Protein AF-A0A3R9U5X8-F1 (afdb_monomer_lite)

Radius of gyration: 26.6 Å; chains: 1; bounding box: 73×39×73 Å

pLDDT: mean 78.07, std 20.09, range [32.56, 96.19]

Foldseek 3Di:
DDDDDDDDDDPPPDPPDPDDDDDDDDDDDPDDPVVVVVVLVVLVVLLVVLLVLLVVAACPDDPVSVVVSVVSCVVNLVSDDPVSNVVSVVSNVVSVVRNLDDDDDPQQVVLVVVLVVLCVVVVDDLVVSCVVPVVSLVSHDPSVNVCSVVVD

Sequence (152 aa):
MKKILMMSMCSALLLAGCNKTSQQDQTVSKEQKSTAQKATEQRDSSCLQIMVAMHTINQNSKIEDLNQINEKLKTCVPSLKNEEQLKLIEASTAMYQRFIKQDYTDKTARAFEAFGYAVLEQKQDLKKVMQSQKKLFAQLSPRDQYLLQHEG

Organism: Acinetobacter baumannii (NCBI:txid470)

Structure (mmCIF, N/CA/C/O backbone):
data_AF-A0A3R9U5X8-F1
#
_entry.id   AF-A0A3R9U5X8-F1
#
loop_
_atom_site.group_PDB
_atom_site.id
_atom_site.type_symbol
_atom_site.label_atom_id
_atom_site.label_alt_id
_atom_site.label_comp_id
_atom_site.label_asym_id
_atom_site.label_entity_id
_atom_site.label_seq_id
_atom_site.pdbx_PDB_ins_code
_atom_site.Cartn_x
_atom_site.Cartn_y
_atom_site.Cartn_z
_atom_site.occupancy
_atom_site.B_iso_or_equiv
_atom_site.auth_seq_id
_atom_site.auth_comp_id
_atom_site.auth_asym_id
_atom_site.auth_atom_id
_atom_site.pdbx_PDB_model_num
ATOM 1 N N . MET A 1 1 ? 37.350 2.673 54.267 1.00 37.28 1 MET A N 1
ATOM 2 C CA . MET A 1 1 ? 37.126 4.020 54.838 1.00 37.28 1 MET A CA 1
ATOM 3 C C . MET A 1 1 ? 36.294 4.835 53.856 1.00 37.28 1 MET A C 1
ATOM 5 O O . MET A 1 1 ? 36.653 4.843 52.693 1.00 37.28 1 MET A O 1
ATOM 9 N N . LYS A 1 2 ? 35.182 5.416 54.348 1.00 40.34 2 LYS A N 1
ATOM 10 C CA . LYS A 1 2 ? 34.438 6.632 53.922 1.00 40.34 2 LYS A CA 1
ATOM 11 C C . LYS A 1 2 ? 34.758 7.206 52.517 1.00 40.34 2 LYS A C 1
ATOM 13 O O . LYS A 1 2 ? 35.908 7.493 52.234 1.00 40.34 2 LYS A O 1
ATOM 18 N N . LYS A 1 3 ? 33.779 7.554 51.671 1.00 47.28 3 LYS A N 1
ATOM 19 C CA . LYS A 1 3 ? 32.621 8.418 51.981 1.00 47.28 3 LYS A CA 1
ATOM 20 C C . LYS A 1 3 ? 31.390 8.090 51.122 1.00 47.28 3 LYS A C 1
ATOM 22 O O . LYS A 1 3 ? 31.473 7.997 49.906 1.00 47.28 3 LYS A O 1
ATOM 27 N N . ILE A 1 4 ? 30.256 7.994 51.809 1.00 52.62 4 ILE A N 1
ATOM 28 C CA . ILE A 1 4 ? 28.897 8.148 51.290 1.00 52.62 4 ILE A CA 1
ATOM 29 C C . ILE A 1 4 ? 28.642 9.651 51.128 1.00 52.62 4 ILE A C 1
ATOM 31 O O . ILE A 1 4 ? 28.955 10.411 52.047 1.00 52.62 4 ILE A O 1
ATOM 35 N N . LEU A 1 5 ? 28.027 10.066 50.022 1.00 54.62 5 LEU A N 1
ATOM 36 C CA . LEU A 1 5 ? 27.189 11.263 50.012 1.00 54.62 5 LEU A CA 1
ATOM 37 C C . LEU A 1 5 ? 25.963 10.999 49.133 1.00 54.62 5 LEU A C 1
ATOM 39 O O . LEU A 1 5 ? 26.022 11.045 47.909 1.00 54.62 5 LEU A O 1
ATOM 43 N N . MET A 1 6 ? 24.862 10.672 49.806 1.00 51.28 6 MET A N 1
ATOM 44 C CA . MET A 1 6 ? 23.515 10.801 49.273 1.00 51.28 6 MET A CA 1
ATOM 45 C C . MET A 1 6 ? 23.212 12.279 49.043 1.00 51.28 6 MET A C 1
ATOM 47 O O . MET A 1 6 ? 23.448 13.091 49.937 1.00 51.28 6 MET A O 1
ATOM 51 N N . MET A 1 7 ? 22.607 12.612 47.906 1.00 49.72 7 MET A N 1
ATOM 52 C CA . MET A 1 7 ? 21.855 13.854 47.786 1.00 49.72 7 MET A CA 1
ATOM 53 C C . MET A 1 7 ? 20.549 13.585 47.043 1.00 49.72 7 MET A C 1
ATOM 55 O O . MET A 1 7 ? 20.501 13.331 45.844 1.00 49.72 7 MET A O 1
ATOM 59 N N . SER A 1 8 ? 19.507 13.560 47.865 1.00 52.91 8 SER A N 1
ATOM 60 C CA . SER A 1 8 ? 18.090 13.571 47.544 1.00 52.91 8 SER A CA 1
ATOM 61 C C . SER A 1 8 ? 17.710 14.882 46.856 1.00 52.91 8 SER A C 1
ATOM 63 O O . SER A 1 8 ? 18.088 15.949 47.335 1.00 52.91 8 SER A O 1
ATOM 65 N N . MET A 1 9 ? 16.904 14.806 45.798 1.00 55.22 9 MET A N 1
ATOM 66 C CA . MET A 1 9 ? 15.840 15.782 45.565 1.00 55.22 9 MET A CA 1
ATOM 67 C C . MET A 1 9 ? 14.747 15.167 44.686 1.00 55.22 9 MET A C 1
ATOM 69 O O . MET A 1 9 ? 14.878 15.046 43.469 1.00 55.22 9 MET A O 1
ATOM 73 N N . CYS A 1 10 ? 13.647 14.792 45.339 1.00 52.56 10 CYS A N 1
ATOM 74 C CA . CYS A 1 10 ? 12.345 14.572 44.726 1.00 52.56 10 CYS A CA 1
ATOM 75 C C . CYS A 1 10 ? 11.914 15.817 43.940 1.00 52.56 10 CYS A C 1
ATOM 77 O O . CYS A 1 10 ? 11.536 16.820 44.539 1.00 52.56 10 CYS A O 1
ATOM 79 N N . SER A 1 11 ? 11.888 15.733 42.612 1.00 50.78 11 SER A N 1
ATOM 80 C CA . SER A 1 11 ? 11.048 16.610 41.794 1.00 50.78 11 SER A CA 1
ATOM 81 C C . SER A 1 11 ? 9.761 15.861 41.475 1.00 50.78 11 SER A C 1
ATOM 83 O O . SER A 1 11 ? 9.645 15.185 40.457 1.00 50.78 11 SER A O 1
ATOM 85 N N . ALA A 1 12 ? 8.804 15.939 42.402 1.00 55.03 12 ALA A N 1
ATOM 86 C CA . ALA A 1 12 ? 7.422 15.590 42.120 1.00 55.03 12 ALA A CA 1
ATOM 87 C C . ALA A 1 12 ? 6.885 16.624 41.122 1.00 55.03 12 ALA A C 1
ATOM 89 O O . ALA A 1 12 ? 6.569 17.755 41.489 1.00 55.03 12 ALA A O 1
ATOM 90 N N . LEU A 1 13 ? 6.837 16.249 39.844 1.00 58.94 13 LEU A N 1
ATOM 91 C CA . LEU A 1 13 ? 6.100 16.990 38.831 1.00 58.94 13 LEU A CA 1
ATOM 92 C C . LEU A 1 13 ? 4.622 16.959 39.227 1.00 58.94 13 LEU A C 1
ATOM 94 O O . LEU A 1 13 ? 3.964 15.921 39.188 1.00 58.94 13 LEU A O 1
ATOM 98 N N . LEU A 1 14 ? 4.140 18.114 39.677 1.00 55.94 14 LEU A N 1
ATOM 99 C CA . LEU A 1 14 ? 2.749 18.372 40.002 1.00 55.94 14 LEU A CA 1
ATOM 100 C C . LEU A 1 14 ? 1.889 18.080 38.767 1.00 55.94 14 LEU A C 1
ATOM 102 O O . LEU A 1 14 ? 2.010 18.738 37.734 1.00 55.94 14 LEU A O 1
ATOM 106 N N . LEU A 1 15 ? 1.006 17.091 38.893 1.00 50.25 15 LEU A N 1
ATOM 107 C CA . LEU A 1 15 ? -0.102 16.867 37.975 1.00 50.25 15 LEU A CA 1
ATOM 108 C C . LEU A 1 15 ? -1.039 18.079 38.054 1.00 50.25 15 LEU A C 1
ATOM 110 O O . LEU A 1 15 ? -1.885 18.168 38.942 1.00 50.25 15 LEU A O 1
ATOM 114 N N . ALA A 1 16 ? -0.893 19.020 37.124 1.00 50.97 16 ALA A N 1
ATOM 115 C CA . ALA A 1 16 ? -1.904 20.037 36.876 1.00 50.97 16 ALA A CA 1
ATOM 116 C C . ALA A 1 16 ? -3.100 19.374 36.170 1.00 50.97 16 ALA A C 1
ATOM 118 O O . ALA A 1 16 ? -3.189 19.339 34.944 1.00 50.97 16 ALA A O 1
ATOM 119 N N . GLY A 1 17 ? -4.016 18.802 36.952 1.00 46.25 17 GLY A N 1
ATOM 120 C CA . GLY A 1 17 ? -5.339 18.440 36.461 1.00 46.25 17 GLY A CA 1
ATOM 121 C C . GLY A 1 17 ? -6.123 19.710 36.132 1.00 46.25 17 GLY A C 1
ATOM 122 O O . GLY A 1 17 ? -6.369 20.535 37.009 1.00 46.25 17 GLY A O 1
ATOM 123 N N . CYS A 1 18 ? -6.527 19.882 34.873 1.00 48.16 18 CYS A N 1
ATOM 124 C CA . CYS A 1 18 ? -7.515 20.891 34.500 1.00 48.16 18 CYS A CA 1
ATOM 125 C C . CYS A 1 18 ? -8.883 20.497 35.079 1.00 48.16 18 CYS A C 1
ATOM 127 O O . CYS A 1 18 ? -9.640 19.773 34.437 1.00 48.16 18 CYS A O 1
ATOM 129 N N . ASN A 1 19 ? -9.227 20.991 36.270 1.00 47.41 19 ASN A N 1
ATOM 130 C CA . ASN A 1 19 ? -10.621 21.027 36.701 1.00 47.41 19 ASN A CA 1
ATOM 131 C C . ASN A 1 19 ? -11.304 22.196 35.986 1.00 47.41 19 ASN A C 1
ATOM 133 O O . ASN A 1 19 ? -11.089 23.359 36.323 1.00 47.41 19 ASN A O 1
ATOM 137 N N . LYS A 1 20 ? -12.129 21.889 34.978 1.00 45.00 20 LYS A N 1
ATOM 138 C CA . LYS A 1 20 ? -13.111 22.853 34.475 1.00 45.00 20 LYS A CA 1
ATOM 139 C C . LYS A 1 20 ? -14.131 23.094 35.582 1.00 45.00 20 LYS A C 1
ATOM 141 O O . LYS A 1 20 ? -14.890 22.197 35.940 1.00 45.00 20 LYS A O 1
ATOM 146 N N . THR A 1 21 ? -14.113 24.309 36.115 1.00 38.91 21 THR A N 1
ATOM 147 C CA . THR A 1 21 ? -15.122 24.862 37.014 1.00 38.91 21 THR A CA 1
ATOM 148 C C . THR A 1 21 ? -16.515 24.608 36.452 1.00 38.91 21 THR A C 1
ATOM 150 O O . THR A 1 21 ? -16.862 25.094 35.378 1.00 38.91 21 THR A O 1
ATOM 153 N N . SER A 1 22 ? -17.305 23.839 37.197 1.00 44.62 22 SER A N 1
ATOM 154 C CA . SER A 1 22 ? -18.750 23.789 37.038 1.00 44.62 22 SER A CA 1
ATOM 155 C C . SER A 1 22 ? -19.326 25.036 37.705 1.00 44.62 22 SER A C 1
ATOM 157 O O . SER A 1 22 ? -19.193 25.201 38.918 1.00 44.62 22 SER A O 1
ATOM 159 N N . GLN A 1 23 ? -19.943 25.915 36.920 1.00 36.19 23 GLN A N 1
ATOM 160 C CA . GLN A 1 23 ? -21.076 26.686 37.406 1.00 36.19 23 GLN A CA 1
ATOM 161 C C . GLN A 1 23 ? -22.302 26.302 36.590 1.00 36.19 23 GLN A C 1
ATOM 163 O O . GLN A 1 23 ? -22.299 26.228 35.364 1.00 36.19 23 GLN A O 1
ATOM 168 N N . GLN A 1 24 ? -23.296 25.949 37.378 1.00 41.66 24 GLN A N 1
ATOM 169 C CA . GLN A 1 24 ? -24.609 25.446 37.077 1.00 41.66 24 GLN A CA 1
ATOM 170 C C . GLN A 1 24 ? -25.477 26.591 36.561 1.00 41.66 24 GLN A C 1
ATOM 172 O O . GLN A 1 24 ? -25.583 27.604 37.235 1.00 41.66 24 GLN A O 1
ATOM 177 N N . ASP A 1 25 ? -26.155 26.378 35.437 1.00 32.56 25 ASP A N 1
ATOM 178 C CA . ASP A 1 25 ? -27.505 26.902 35.263 1.00 32.56 25 ASP A CA 1
ATOM 179 C C . ASP A 1 25 ? -28.356 25.844 34.562 1.00 32.56 25 ASP A C 1
ATOM 181 O O . ASP A 1 25 ? -28.123 25.433 33.424 1.00 32.56 25 ASP A O 1
ATOM 185 N N . GLN A 1 26 ? -29.320 25.328 35.321 1.00 44.97 26 GLN A N 1
ATOM 186 C CA . GLN A 1 26 ? -30.411 24.516 34.813 1.00 44.97 26 GLN A CA 1
ATOM 187 C C . GLN A 1 26 ? -31.379 25.439 34.080 1.00 44.97 26 GLN A C 1
ATOM 189 O O . GLN A 1 26 ? -31.867 26.388 34.676 1.00 44.97 26 GLN A O 1
ATOM 194 N N . THR A 1 27 ? -31.766 25.096 32.854 1.00 32.78 27 THR A N 1
ATOM 195 C CA . THR A 1 27 ? -33.178 25.136 32.444 1.00 32.78 27 THR A CA 1
ATOM 196 C C . THR A 1 27 ? -33.391 24.376 31.128 1.00 32.78 27 THR A C 1
ATOM 198 O O . THR A 1 27 ? -32.802 24.682 30.103 1.00 32.78 27 THR A O 1
ATOM 201 N N . VAL A 1 28 ? -34.275 23.374 31.204 1.00 36.06 28 VAL A N 1
ATOM 202 C CA . VAL A 1 28 ? -35.195 22.899 30.151 1.00 36.06 28 VAL A CA 1
ATOM 203 C C . VAL A 1 28 ? -34.592 22.440 28.808 1.00 36.06 28 VAL A C 1
ATOM 205 O O . VAL A 1 28 ? -34.390 23.221 27.893 1.00 36.06 28 VAL A O 1
ATOM 208 N N . SER A 1 29 ? -34.474 21.124 28.609 1.00 37.91 29 SER A N 1
ATOM 209 C CA . SER A 1 29 ? -35.427 20.380 27.763 1.00 37.91 29 SER A CA 1
ATOM 210 C C . SER A 1 29 ? -35.021 18.908 27.666 1.00 37.91 29 SER A C 1
ATOM 212 O O . SER A 1 29 ? -33.926 18.537 27.242 1.00 37.91 29 SER A O 1
ATOM 214 N N . LYS A 1 30 ? -35.927 18.040 28.104 1.00 45.50 30 LYS A N 1
ATOM 215 C CA . LYS A 1 30 ? -35.766 16.591 28.160 1.00 45.50 30 LYS A CA 1
ATOM 216 C C . LYS A 1 30 ? -36.097 16.005 26.784 1.00 45.50 30 LYS A C 1
ATOM 218 O O . LYS A 1 30 ? -37.078 15.293 26.660 1.00 45.50 30 LYS A O 1
ATOM 223 N N . GLU A 1 31 ? -35.307 16.314 25.754 1.00 42.59 31 GLU A N 1
ATOM 224 C CA . GLU A 1 31 ? -35.582 15.800 24.398 1.00 42.59 31 GLU A CA 1
ATOM 225 C C . GLU A 1 31 ? -34.347 15.616 23.498 1.00 42.59 31 GLU A C 1
ATOM 227 O O . GLU A 1 31 ? -34.455 15.555 22.281 1.00 42.59 31 GLU A O 1
ATOM 232 N N . GLN A 1 32 ? -33.149 15.465 24.076 1.00 42.69 32 GLN A N 1
ATOM 233 C CA . GLN A 1 32 ? -31.910 15.316 23.287 1.00 42.69 32 GLN A CA 1
ATOM 234 C C . GLN A 1 32 ? -31.273 13.915 23.346 1.00 42.69 32 GLN A C 1
ATOM 236 O O . GLN A 1 32 ? -30.269 13.651 22.685 1.00 42.69 32 GLN A O 1
ATOM 241 N N . LYS A 1 33 ? -31.863 12.976 24.100 1.00 44.97 33 LYS A N 1
ATOM 242 C CA . LYS A 1 33 ? -31.301 11.623 24.270 1.00 44.97 33 LYS A CA 1
ATOM 243 C C . LYS A 1 33 ? -31.511 10.724 23.039 1.00 44.97 33 LYS A C 1
ATOM 245 O O . LYS A 1 33 ? -30.649 9.910 22.727 1.00 44.97 33 LYS A O 1
ATOM 250 N N . SER A 1 34 ? -32.608 10.924 22.305 1.00 48.12 34 SER A N 1
ATOM 251 C CA . SER A 1 34 ? -32.967 10.131 21.116 1.00 48.12 34 SER A CA 1
ATOM 252 C C . SER A 1 34 ? -32.017 10.382 19.936 1.00 48.12 34 SER A C 1
ATOM 254 O O . SER A 1 34 ? -31.529 9.434 19.325 1.00 48.12 34 SER A O 1
ATOM 256 N N . THR A 1 35 ? -31.658 11.638 19.659 1.00 51.62 35 THR A N 1
ATOM 257 C CA . THR A 1 35 ? -30.811 11.993 18.508 1.00 51.62 35 THR A CA 1
ATOM 258 C C . THR A 1 35 ? -29.355 11.567 18.697 1.00 51.62 35 THR A C 1
ATOM 260 O O . THR A 1 35 ? -28.721 11.124 17.743 1.00 51.62 35 THR A O 1
ATOM 263 N N . ALA A 1 36 ? -28.833 11.650 19.926 1.00 53.31 36 ALA A N 1
ATOM 264 C CA . ALA A 1 36 ? -27.479 11.206 20.251 1.00 53.31 36 ALA A CA 1
ATOM 265 C C . ALA A 1 36 ? -27.350 9.673 20.209 1.00 53.31 36 ALA A C 1
ATOM 267 O O . ALA A 1 36 ? -26.423 9.171 19.586 1.00 53.31 36 ALA A O 1
ATOM 268 N N . GLN A 1 37 ? -28.303 8.923 20.784 1.00 51.97 37 GLN A N 1
ATOM 269 C CA . GLN A 1 37 ? -28.301 7.454 20.693 1.00 51.97 37 GLN A CA 1
ATOM 270 C C . GLN A 1 37 ? -28.455 6.966 19.252 1.00 51.97 37 GLN A C 1
ATOM 272 O O . GLN A 1 37 ? -27.696 6.102 18.828 1.00 51.97 37 GLN A O 1
ATOM 277 N N . LYS A 1 38 ? -29.357 7.569 18.470 1.00 53.62 38 LYS A N 1
ATOM 278 C CA . LYS A 1 38 ? -29.567 7.198 17.065 1.00 53.62 38 LYS A CA 1
ATOM 279 C C . LYS A 1 38 ? -28.343 7.505 16.195 1.00 53.62 38 LYS A C 1
ATOM 281 O O . LYS A 1 38 ? -28.019 6.736 15.297 1.00 53.62 38 LYS A O 1
ATOM 286 N N . ALA A 1 39 ? -27.626 8.596 16.478 1.00 59.16 39 ALA A N 1
ATOM 287 C CA . ALA A 1 39 ? -26.382 8.945 15.791 1.00 59.16 39 ALA A CA 1
ATOM 288 C C . ALA A 1 39 ? -25.196 8.038 16.168 1.00 59.16 39 ALA A C 1
ATOM 290 O O . ALA A 1 39 ? -24.309 7.846 15.333 1.00 59.16 39 ALA A O 1
ATOM 291 N N . THR A 1 40 ? -25.171 7.500 17.391 1.00 58.50 40 THR A N 1
ATOM 292 C CA . THR A 1 40 ? -24.183 6.503 17.833 1.00 58.50 40 THR A CA 1
ATOM 293 C C . THR A 1 40 ? -24.496 5.129 17.240 1.00 58.50 40 THR A C 1
ATOM 295 O O . THR A 1 40 ? -23.641 4.561 16.578 1.00 58.50 40 THR A O 1
ATOM 298 N N . GLU A 1 41 ? -25.742 4.652 17.329 1.00 57.81 41 GLU A N 1
ATOM 299 C CA . GLU A 1 41 ? -26.168 3.369 16.740 1.00 57.81 41 GLU A CA 1
ATOM 300 C C . GLU A 1 41 ? -25.982 3.337 15.215 1.00 57.81 41 GLU A C 1
ATOM 302 O O . GLU A 1 41 ? -25.492 2.356 14.652 1.00 57.81 41 GLU A O 1
ATOM 307 N N . GLN A 1 42 ? -26.316 4.431 14.522 1.00 58.53 42 GLN A N 1
ATOM 308 C CA . GLN A 1 42 ? -26.113 4.533 13.079 1.00 58.53 42 GLN A CA 1
ATOM 309 C C . GLN A 1 42 ? -24.618 4.585 12.713 1.00 58.53 42 GLN A C 1
ATOM 311 O O . GLN A 1 42 ? -24.231 4.011 11.692 1.00 58.53 42 GLN A O 1
ATOM 316 N N . ARG A 1 43 ? -23.759 5.195 13.546 1.00 57.88 43 ARG A N 1
ATOM 317 C CA . ARG A 1 43 ? -22.294 5.177 13.358 1.00 57.88 43 ARG A CA 1
ATOM 318 C C . ARG A 1 43 ? -21.693 3.800 13.601 1.00 57.88 43 ARG A C 1
ATOM 320 O O . ARG A 1 43 ? -20.957 3.329 12.735 1.00 57.88 43 ARG A O 1
ATOM 327 N N . ASP A 1 44 ? -22.060 3.139 14.693 1.00 59.38 44 ASP A N 1
ATOM 328 C CA . ASP A 1 44 ? -21.603 1.786 15.020 1.00 59.38 44 ASP A CA 1
ATOM 329 C C . ASP A 1 44 ? -21.989 0.815 13.894 1.00 59.38 44 ASP A C 1
ATOM 331 O O . ASP A 1 44 ? -21.159 0.033 13.426 1.00 59.38 44 ASP A O 1
ATOM 335 N N . SER A 1 45 ? -23.201 0.961 13.337 1.00 64.38 45 SER A N 1
ATOM 336 C CA . SER A 1 45 ? -23.639 0.183 12.170 1.00 64.38 45 SER A CA 1
ATOM 337 C C . SER A 1 45 ? -22.798 0.446 10.912 1.00 64.38 45 SER A C 1
ATOM 339 O O . SER A 1 45 ? -22.533 -0.479 10.143 1.00 64.38 45 SER A O 1
ATOM 341 N N . SER A 1 46 ? -22.342 1.688 10.706 1.00 70.25 46 SER A N 1
ATOM 342 C CA . SER A 1 46 ? -21.542 2.070 9.537 1.00 70.25 46 SER A CA 1
ATOM 343 C C . SER A 1 46 ? -20.120 1.515 9.612 1.00 70.25 46 SER A C 1
ATOM 345 O O . SER A 1 46 ? -19.591 1.054 8.602 1.00 70.25 46 SER A O 1
ATOM 347 N N . CYS A 1 47 ? -19.532 1.469 10.809 1.00 77.94 47 CYS A N 1
ATOM 348 C CA . CYS A 1 47 ? -18.195 0.923 11.009 1.00 77.94 47 CYS A CA 1
ATOM 349 C C . CYS A 1 47 ? -18.196 -0.608 10.969 1.00 77.94 47 CYS A C 1
ATOM 351 O O . CYS A 1 47 ? -17.279 -1.209 10.408 1.00 77.94 47 CYS A O 1
ATOM 353 N N . LEU A 1 48 ? -19.268 -1.249 11.446 1.00 72.88 48 LEU A N 1
ATOM 354 C CA . LEU A 1 48 ? -19.442 -2.694 11.299 1.00 72.88 48 LEU A CA 1
ATOM 355 C C . LEU A 1 48 ? -19.551 -3.115 9.823 1.00 72.88 48 LEU A C 1
ATOM 357 O O . LEU A 1 48 ? -18.982 -4.127 9.415 1.00 72.88 48 LEU A O 1
ATOM 361 N N . GLN A 1 49 ? -20.231 -2.313 8.997 1.00 82.00 49 GLN A N 1
ATOM 362 C CA . GLN A 1 49 ? -20.331 -2.552 7.552 1.00 82.00 49 GLN A CA 1
ATOM 363 C C . GLN A 1 49 ? -18.978 -2.437 6.834 1.00 82.00 49 GLN A C 1
ATOM 365 O O . GLN A 1 49 ? -18.761 -3.124 5.834 1.00 82.00 49 GLN A O 1
ATOM 370 N N . ILE A 1 50 ? -18.040 -1.627 7.344 1.00 87.88 50 ILE A N 1
ATOM 371 C CA . ILE A 1 50 ? -16.678 -1.558 6.792 1.00 87.88 50 ILE A CA 1
ATOM 372 C C . ILE A 1 50 ? -15.969 -2.901 6.946 1.00 87.88 50 ILE A C 1
ATOM 374 O O . ILE A 1 50 ? -15.331 -3.344 5.995 1.00 87.88 50 ILE A O 1
ATOM 378 N N . MET A 1 51 ? -16.118 -3.582 8.088 1.00 85.81 51 MET A N 1
ATOM 379 C CA . MET A 1 51 ? -15.508 -4.904 8.281 1.00 85.81 51 MET A CA 1
ATOM 380 C C . MET A 1 51 ? -15.995 -5.907 7.230 1.00 85.81 51 MET A C 1
ATOM 382 O O . MET A 1 51 ? -15.197 -6.656 6.673 1.00 85.81 51 MET A O 1
ATOM 386 N N . VAL A 1 52 ? -17.285 -5.879 6.882 1.00 86.94 52 VAL A N 1
ATOM 387 C CA . VAL A 1 52 ? -17.828 -6.720 5.803 1.00 86.94 52 VAL A CA 1
ATOM 388 C C . VAL A 1 52 ? -17.176 -6.373 4.462 1.00 86.94 52 VAL A C 1
ATOM 390 O O . VAL A 1 52 ? -16.722 -7.268 3.752 1.00 86.94 52 VAL A O 1
ATOM 393 N N . ALA A 1 53 ? -17.065 -5.084 4.131 1.00 90.81 53 ALA A N 1
ATOM 394 C CA . ALA A 1 53 ? -16.424 -4.643 2.893 1.00 90.81 53 ALA A CA 1
ATOM 395 C C . ALA A 1 53 ? -14.944 -5.068 2.819 1.00 90.81 53 ALA A C 1
ATOM 397 O O . ALA A 1 53 ? -14.493 -5.538 1.774 1.00 90.81 53 ALA A O 1
ATOM 398 N N . MET A 1 54 ? -14.205 -5.004 3.930 1.00 94.38 54 MET A N 1
ATOM 399 C CA . MET A 1 54 ? -12.811 -5.458 4.008 1.00 94.38 54 MET A CA 1
ATOM 400 C C . MET A 1 54 ? -12.637 -6.924 3.609 1.00 94.38 54 MET A C 1
ATOM 402 O O . MET A 1 54 ? -11.642 -7.274 2.971 1.00 94.38 54 MET A O 1
ATOM 406 N N . HIS A 1 55 ? -13.593 -7.794 3.946 1.00 93.56 55 HIS A N 1
ATOM 407 C CA . HIS A 1 55 ? -13.540 -9.208 3.565 1.00 93.56 55 HIS A CA 1
ATOM 408 C C . HIS A 1 55 ? -13.644 -9.434 2.053 1.00 93.56 55 HIS A C 1
ATOM 410 O O . HIS A 1 55 ? -13.169 -10.456 1.564 1.00 93.56 55 HIS A O 1
ATOM 416 N N . THR A 1 56 ? -14.207 -8.479 1.312 1.00 94.25 56 THR A N 1
ATOM 417 C CA . THR A 1 56 ? -14.366 -8.584 -0.146 1.00 94.25 56 THR A CA 1
ATOM 418 C C . THR A 1 56 ? -13.124 -8.148 -0.923 1.00 94.25 56 THR A C 1
ATOM 420 O O . THR A 1 56 ? -12.923 -8.602 -2.049 1.00 94.25 56 THR A O 1
ATOM 423 N N . ILE A 1 57 ? -12.259 -7.326 -0.318 1.00 95.44 57 ILE A N 1
ATOM 424 C CA . ILE A 1 57 ? -11.031 -6.859 -0.963 1.00 95.44 57 ILE A CA 1
ATOM 425 C C . ILE A 1 57 ? -10.011 -7.991 -1.077 1.00 95.44 57 ILE A C 1
ATOM 427 O O . ILE A 1 57 ? -9.699 -8.690 -0.103 1.00 95.44 57 ILE A O 1
ATOM 431 N N . ASN A 1 58 ? -9.470 -8.139 -2.283 1.00 94.06 58 ASN A N 1
ATOM 432 C CA . ASN A 1 58 ? -8.463 -9.129 -2.635 1.00 94.06 58 ASN A CA 1
ATOM 433 C C . ASN A 1 58 ? -7.585 -8.650 -3.811 1.00 94.06 58 ASN A C 1
ATOM 435 O O . ASN A 1 58 ? -7.631 -7.481 -4.199 1.00 94.06 58 ASN A O 1
ATOM 439 N N . GLN A 1 59 ? -6.774 -9.546 -4.373 1.00 91.31 59 GLN A N 1
ATOM 440 C CA . GLN A 1 59 ? -5.840 -9.250 -5.463 1.00 91.31 59 GLN A CA 1
ATOM 441 C C . GLN A 1 59 ? -6.503 -8.781 -6.769 1.00 91.31 59 GLN A C 1
ATOM 443 O O . GLN A 1 59 ? -5.853 -8.147 -7.599 1.00 91.31 59 GLN A O 1
ATOM 448 N N . ASN A 1 60 ? -7.795 -9.058 -6.951 1.00 91.50 60 ASN A N 1
ATOM 449 C CA . ASN A 1 60 ? -8.571 -8.640 -8.120 1.00 91.50 60 ASN A CA 1
ATOM 450 C C . ASN A 1 60 ? -9.305 -7.309 -7.893 1.00 91.50 60 ASN A C 1
ATOM 452 O O . ASN A 1 60 ? -9.894 -6.765 -8.827 1.00 91.50 60 ASN A O 1
ATOM 456 N N . SER A 1 61 ? -9.301 -6.786 -6.664 1.00 94.00 61 SER A N 1
ATOM 457 C CA . SER A 1 61 ? -9.914 -5.499 -6.335 1.00 94.00 61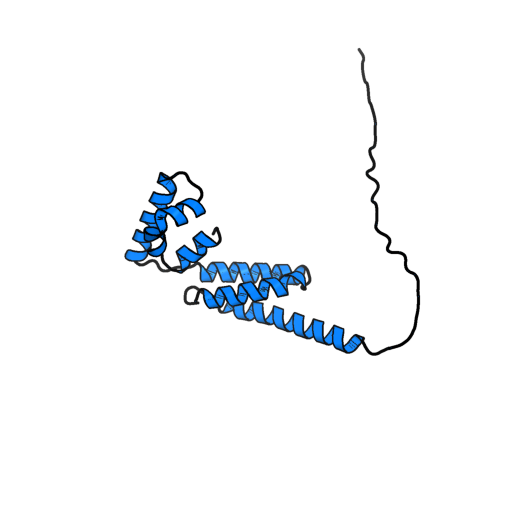 SER A CA 1
ATOM 458 C C . SER A 1 61 ? -9.088 -4.337 -6.873 1.00 94.00 61 SER A C 1
ATOM 460 O O . SER A 1 61 ? -7.854 -4.410 -6.945 1.00 94.00 61 SER A O 1
ATOM 462 N N . LYS A 1 62 ? -9.774 -3.242 -7.207 1.00 93.88 62 LYS A N 1
ATOM 463 C CA . LYS A 1 62 ? -9.133 -2.017 -7.684 1.00 93.88 62 LYS A CA 1
ATOM 464 C C . LYS A 1 62 ? -8.538 -1.228 -6.518 1.00 93.88 62 LYS A C 1
ATOM 466 O O . LYS A 1 62 ? -8.956 -1.374 -5.370 1.00 93.88 62 LYS A O 1
ATOM 471 N N . ILE A 1 63 ? -7.579 -0.354 -6.819 1.00 93.75 63 ILE A N 1
ATOM 472 C CA . ILE A 1 63 ? -6.996 0.564 -5.827 1.00 93.75 63 ILE A CA 1
ATOM 473 C C . ILE A 1 63 ? -8.073 1.514 -5.283 1.00 93.75 63 ILE A C 1
ATOM 475 O O . ILE A 1 63 ? -8.077 1.836 -4.099 1.00 93.75 63 ILE A O 1
ATOM 479 N N . GLU A 1 64 ? -9.036 1.912 -6.115 1.00 94.75 64 GLU A N 1
ATOM 480 C CA . GLU A 1 64 ? -10.151 2.768 -5.710 1.00 94.75 64 GLU A CA 1
ATOM 481 C C . GLU A 1 64 ? -11.032 2.113 -4.637 1.00 94.75 64 GLU A C 1
ATOM 483 O O . GLU A 1 64 ? -11.458 2.801 -3.709 1.00 94.75 64 GLU A O 1
ATOM 488 N N . ASP A 1 65 ? -11.262 0.798 -4.717 1.00 94.31 65 ASP A N 1
ATOM 489 C CA . ASP A 1 65 ? -12.056 0.058 -3.726 1.00 94.31 65 ASP A CA 1
ATOM 490 C C . ASP A 1 65 ? -11.357 0.068 -2.355 1.00 94.31 65 ASP A C 1
ATOM 492 O O . ASP A 1 65 ? -11.983 0.317 -1.320 1.00 94.31 65 ASP A O 1
ATOM 496 N N . LEU A 1 66 ? -10.033 -0.132 -2.354 1.00 94.00 66 LEU A N 1
ATOM 497 C CA . LEU A 1 66 ? -9.201 -0.021 -1.156 1.00 94.00 66 LEU A CA 1
ATOM 498 C C . LEU A 1 66 ? -9.237 1.404 -0.580 1.00 94.00 66 LEU A C 1
ATOM 500 O O . LEU A 1 66 ? -9.442 1.579 0.622 1.00 94.00 66 LEU A O 1
ATOM 504 N N . ASN A 1 67 ? -9.091 2.425 -1.427 1.00 93.31 67 ASN A N 1
ATOM 505 C CA . ASN A 1 67 ? -9.111 3.825 -1.001 1.00 93.31 67 ASN A CA 1
ATOM 506 C C . ASN A 1 67 ? -10.449 4.215 -0.363 1.00 93.31 67 ASN A C 1
ATOM 508 O O . ASN A 1 67 ? -10.465 4.898 0.658 1.00 93.31 67 ASN A O 1
ATOM 512 N N . GLN A 1 68 ? -11.573 3.740 -0.904 1.00 93.12 68 GLN A N 1
ATOM 513 C CA . GLN A 1 68 ? -12.887 3.981 -0.302 1.00 93.12 68 GLN A CA 1
ATOM 514 C C . GLN A 1 68 ? -12.991 3.409 1.115 1.00 93.12 68 GLN A C 1
ATOM 516 O O . GLN A 1 68 ? -13.567 4.049 1.996 1.00 93.12 68 GLN A O 1
ATOM 521 N N . ILE A 1 69 ? -12.433 2.220 1.355 1.00 93.75 69 ILE A N 1
ATOM 522 C CA . ILE A 1 69 ? -12.386 1.636 2.700 1.00 93.75 69 ILE A CA 1
ATOM 523 C C . ILE A 1 69 ? -11.462 2.452 3.606 1.00 93.75 69 ILE A C 1
ATOM 525 O O . ILE A 1 69 ? -11.860 2.786 4.721 1.00 93.75 69 ILE A O 1
ATOM 529 N N . ASN A 1 70 ? -10.279 2.835 3.124 1.00 92.31 70 ASN A N 1
ATOM 530 C CA . ASN A 1 70 ? -9.320 3.638 3.884 1.00 92.31 70 ASN A CA 1
ATOM 531 C C . ASN A 1 70 ? -9.893 4.988 4.326 1.00 92.31 70 ASN A C 1
ATOM 533 O O . ASN A 1 70 ? -9.705 5.383 5.476 1.00 92.31 70 ASN A O 1
ATOM 537 N N . GLU A 1 71 ? -10.637 5.683 3.464 1.00 91.62 71 GLU A N 1
ATOM 538 C CA . GLU A 1 71 ? -11.286 6.940 3.851 1.00 91.62 71 GLU A CA 1
ATOM 539 C C . GLU A 1 71 ? -12.351 6.726 4.928 1.00 91.62 71 GLU A C 1
ATOM 541 O O . GLU A 1 71 ? -12.405 7.466 5.913 1.00 91.62 71 GLU A O 1
ATOM 546 N N . LYS A 1 72 ? -13.162 5.671 4.803 1.00 90.50 72 LYS A N 1
ATOM 547 C CA . LYS A 1 72 ? -14.157 5.342 5.829 1.00 90.50 72 LYS A CA 1
ATOM 548 C C . LYS A 1 72 ? -13.493 4.987 7.161 1.00 90.50 72 LYS A C 1
ATOM 550 O O . LYS A 1 72 ? -13.952 5.443 8.210 1.00 90.50 72 LYS A O 1
ATOM 555 N N . LEU A 1 73 ? -12.380 4.252 7.135 1.00 89.88 73 LEU A N 1
ATOM 556 C CA . LEU A 1 73 ? -11.613 3.894 8.330 1.00 89.88 73 LEU A CA 1
ATOM 557 C C . LEU A 1 73 ? -11.151 5.107 9.134 1.00 89.88 73 LEU A C 1
ATOM 559 O O . LEU A 1 73 ? -11.292 5.092 10.356 1.00 89.88 73 LEU A O 1
ATOM 563 N N . LYS A 1 74 ? -10.683 6.175 8.475 1.00 89.94 74 LYS A N 1
ATOM 564 C CA . LYS A 1 74 ? -10.264 7.414 9.158 1.00 89.94 74 LYS A CA 1
ATOM 565 C C . LYS A 1 74 ? -11.372 8.009 10.024 1.00 89.94 74 LYS A C 1
ATOM 567 O O . LYS A 1 74 ? -11.095 8.575 11.076 1.00 89.94 74 LYS A O 1
ATOM 572 N N . THR A 1 75 ? -12.623 7.876 9.585 1.00 86.75 75 THR A N 1
ATOM 573 C CA . THR A 1 75 ? -13.787 8.381 10.327 1.00 86.75 75 THR A CA 1
ATOM 574 C C . THR A 1 75 ? -14.285 7.409 11.392 1.00 86.75 75 THR A C 1
ATOM 576 O O . THR A 1 75 ? -14.804 7.847 12.414 1.00 86.75 75 THR A O 1
ATOM 579 N N . CYS A 1 76 ? -14.109 6.107 11.165 1.00 84.75 76 CYS A N 1
ATOM 580 C CA . CYS A 1 76 ? -14.681 5.058 11.998 1.00 84.75 76 CYS A CA 1
ATOM 581 C C . CYS A 1 76 ? -13.804 4.654 13.179 1.00 84.75 76 CYS A C 1
ATOM 583 O O . CYS A 1 76 ? -14.310 4.504 14.286 1.00 84.75 76 CYS A O 1
ATOM 585 N N . VAL A 1 77 ? -12.497 4.487 12.966 1.00 87.31 77 VAL A N 1
ATOM 586 C CA . VAL A 1 77 ? -11.580 4.002 14.011 1.00 87.31 77 VAL A CA 1
ATOM 587 C C . VAL A 1 77 ? -11.650 4.864 15.282 1.00 87.31 77 VAL A C 1
ATOM 589 O O . VAL A 1 77 ? -11.806 4.285 16.356 1.00 87.31 77 VAL A O 1
ATOM 592 N N . PRO A 1 78 ? -11.625 6.215 15.215 1.00 88.31 78 PRO A N 1
ATOM 593 C CA . PRO A 1 78 ? -11.592 7.042 16.423 1.00 88.31 78 PRO A CA 1
ATOM 594 C C . PRO A 1 78 ? -12.859 6.974 17.285 1.00 88.31 78 PRO A C 1
ATOM 596 O O . PRO A 1 78 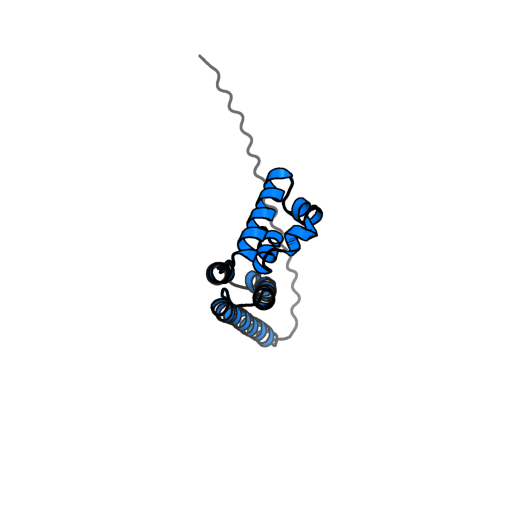? -12.812 7.366 18.448 1.00 88.31 78 PRO A O 1
ATOM 599 N N . SER A 1 79 ? -13.993 6.530 16.730 1.00 83.81 79 SER A N 1
ATOM 600 C CA . SER A 1 79 ? -15.267 6.458 17.458 1.00 83.81 79 SER A CA 1
ATOM 601 C C . SER A 1 79 ? -15.540 5.107 18.120 1.00 83.81 79 SER A C 1
ATOM 603 O O . SER A 1 79 ? -16.476 5.011 18.908 1.00 83.81 79 SER A O 1
ATOM 605 N N . LEU A 1 80 ? -14.755 4.074 17.806 1.00 86.06 80 LEU A N 1
ATOM 606 C CA . LEU A 1 80 ? -14.944 2.715 18.320 1.00 86.06 80 LEU A CA 1
ATOM 607 C C . LEU A 1 80 ? -14.302 2.517 19.697 1.00 86.06 80 LEU A C 1
ATOM 609 O O . LEU A 1 80 ? -13.329 3.194 20.039 1.00 86.06 80 LEU A O 1
ATOM 613 N N . LYS A 1 81 ? -14.793 1.537 20.466 1.00 89.19 81 LYS A N 1
ATOM 614 C CA . LYS A 1 81 ? -14.108 1.073 21.685 1.00 89.19 81 LYS A CA 1
ATOM 615 C C . LYS A 1 81 ? -12.834 0.312 21.328 1.00 89.19 81 LYS A C 1
ATOM 617 O O . LYS A 1 81 ? -12.716 -0.228 20.231 1.00 89.19 81 LYS A O 1
ATOM 622 N N . ASN A 1 82 ? -11.898 0.210 22.269 1.00 91.12 82 ASN A N 1
ATOM 623 C CA . ASN A 1 82 ? -10.598 -0.430 22.040 1.00 91.12 82 ASN A CA 1
ATOM 624 C C . ASN A 1 82 ? -10.721 -1.863 21.492 1.00 91.12 82 ASN A C 1
ATOM 626 O O . ASN A 1 82 ? -9.990 -2.236 20.578 1.00 91.12 82 ASN A O 1
ATOM 630 N N . GLU A 1 83 ? -11.666 -2.658 21.997 1.00 89.81 83 GLU A N 1
ATOM 631 C CA . GLU A 1 83 ? -11.882 -4.033 21.536 1.00 89.81 83 GLU A CA 1
ATOM 632 C C . GLU A 1 83 ? -12.373 -4.091 20.081 1.00 89.81 83 GLU A C 1
ATOM 634 O O . GLU A 1 83 ? -12.051 -5.020 19.342 1.00 89.81 83 GLU A O 1
ATOM 639 N N . GLU A 1 84 ? -13.153 -3.100 19.653 1.00 87.38 84 GLU A N 1
ATOM 640 C CA . GLU A 1 84 ? -13.665 -2.984 18.285 1.00 87.38 84 GLU A CA 1
ATOM 641 C C . GLU A 1 84 ? -12.602 -2.420 17.343 1.00 87.38 84 GLU A C 1
ATOM 643 O O . GLU A 1 84 ? -12.471 -2.893 16.215 1.00 87.38 84 GLU A O 1
ATOM 648 N N . GLN A 1 85 ? -11.796 -1.467 17.820 1.00 90.44 85 GLN A N 1
ATOM 649 C CA . GLN A 1 85 ? -10.625 -0.978 17.097 1.00 90.44 85 GLN A CA 1
ATOM 650 C C . GLN A 1 85 ? -9.645 -2.118 16.812 1.00 90.44 85 GLN A C 1
ATOM 652 O O . GLN A 1 85 ? -9.191 -2.244 15.680 1.00 90.44 85 GLN A O 1
ATOM 657 N N . LEU A 1 86 ? -9.364 -2.981 17.795 1.00 91.38 86 LEU A N 1
ATOM 658 C CA . LEU A 1 86 ? -8.469 -4.125 17.607 1.00 91.38 86 LEU A CA 1
ATOM 659 C C . LEU A 1 86 ? -8.985 -5.079 16.521 1.00 91.38 86 LEU A C 1
ATOM 661 O O . LEU A 1 86 ? -8.248 -5.403 15.594 1.00 91.38 86 LEU A O 1
ATOM 665 N N . LYS A 1 87 ? -10.269 -5.456 16.573 1.00 90.00 87 LYS A N 1
ATOM 666 C CA . LYS A 1 87 ? -10.896 -6.295 15.534 1.00 90.00 87 LYS A CA 1
ATOM 667 C C . LYS A 1 87 ? -10.820 -5.651 14.150 1.00 90.00 87 LYS A C 1
ATOM 669 O O . LYS A 1 87 ? -10.570 -6.330 13.157 1.00 90.00 87 LYS A O 1
ATOM 674 N N . LEU A 1 88 ? -11.032 -4.338 14.080 1.00 90.19 88 LEU A N 1
ATOM 675 C CA . LEU A 1 88 ? -10.959 -3.588 12.831 1.00 90.19 88 LEU A CA 1
ATOM 676 C C . LEU A 1 88 ? -9.524 -3.534 12.287 1.00 90.19 88 LEU A C 1
ATOM 678 O O . LEU A 1 88 ? -9.332 -3.667 11.080 1.00 90.19 88 LEU A O 1
ATOM 682 N N . ILE A 1 89 ? -8.523 -3.395 13.161 1.00 90.44 89 ILE A N 1
ATOM 683 C CA . ILE A 1 89 ? -7.104 -3.463 12.796 1.00 90.44 89 ILE A CA 1
ATOM 684 C C . ILE A 1 89 ? -6.788 -4.843 12.220 1.00 90.44 89 ILE A C 1
ATOM 686 O O . ILE A 1 89 ? -6.290 -4.913 11.101 1.00 90.44 89 ILE A O 1
ATOM 690 N N . GLU A 1 90 ? -7.155 -5.927 12.903 1.00 92.88 90 GLU A N 1
ATOM 691 C CA . GLU A 1 90 ? -6.942 -7.299 12.419 1.00 92.88 90 GLU A CA 1
ATOM 692 C C . GLU A 1 90 ? -7.603 -7.540 11.051 1.00 92.88 90 GLU A C 1
ATOM 694 O O . GLU A 1 90 ? -6.973 -8.060 10.122 1.00 92.88 90 GLU A O 1
ATOM 699 N N . ALA A 1 91 ? -8.855 -7.101 10.886 1.00 93.00 91 ALA A N 1
ATOM 700 C CA . ALA A 1 91 ? -9.576 -7.194 9.619 1.00 93.00 91 ALA A CA 1
ATOM 701 C C . ALA A 1 91 ? -8.893 -6.382 8.507 1.00 93.00 91 ALA A C 1
ATOM 703 O O . ALA A 1 91 ? -8.768 -6.865 7.376 1.00 93.00 91 ALA A O 1
ATOM 704 N N . SER A 1 92 ? -8.403 -5.180 8.830 1.00 93.06 92 SER A N 1
ATOM 705 C CA . SER A 1 92 ? -7.665 -4.324 7.899 1.00 93.06 92 SER A CA 1
ATOM 706 C C . SER A 1 92 ? -6.326 -4.948 7.496 1.00 93.06 92 SER A C 1
ATOM 708 O O . SER A 1 92 ? -5.988 -4.958 6.316 1.00 93.06 92 SER A O 1
ATOM 710 N N . THR A 1 93 ? -5.597 -5.568 8.428 1.00 93.44 93 THR A N 1
ATOM 711 C CA . THR A 1 93 ? -4.353 -6.284 8.131 1.00 93.44 93 THR A CA 1
ATOM 712 C C . THR A 1 93 ? -4.619 -7.443 7.178 1.00 93.44 93 THR A C 1
ATOM 714 O O . THR A 1 93 ? -3.946 -7.568 6.154 1.00 93.44 93 THR A O 1
ATOM 717 N N . ALA A 1 94 ? -5.645 -8.254 7.449 1.00 95.56 94 ALA A N 1
ATOM 718 C CA . ALA A 1 94 ? -6.019 -9.354 6.564 1.00 95.56 94 ALA A CA 1
ATOM 719 C C . ALA A 1 94 ? -6.467 -8.854 5.175 1.00 95.56 94 ALA A C 1
ATOM 721 O O . ALA A 1 94 ? -6.178 -9.492 4.161 1.00 95.56 94 ALA A O 1
ATOM 722 N N . MET A 1 95 ? -7.163 -7.714 5.117 1.00 95.31 95 MET A N 1
ATOM 723 C CA . MET A 1 95 ? -7.539 -7.038 3.873 1.00 95.31 95 MET A CA 1
ATOM 724 C C . MET A 1 95 ? -6.307 -6.665 3.047 1.00 95.31 95 MET A C 1
ATOM 726 O O . MET A 1 95 ? -6.217 -7.068 1.888 1.00 95.31 95 MET A O 1
ATOM 730 N N . TYR A 1 96 ? -5.342 -5.964 3.648 1.00 93.75 96 TYR A N 1
ATOM 731 C CA . TYR A 1 96 ? -4.100 -5.594 2.975 1.00 93.75 96 TYR A CA 1
ATOM 732 C C . TYR A 1 96 ? -3.327 -6.825 2.511 1.00 93.75 96 TYR A C 1
ATOM 734 O O . TYR A 1 96 ? -2.949 -6.879 1.350 1.00 93.75 96 TYR A O 1
ATOM 742 N N . GLN A 1 97 ? -3.182 -7.862 3.338 1.00 92.44 97 GLN A N 1
ATOM 743 C CA . GLN A 1 97 ? -2.505 -9.102 2.938 1.00 92.44 97 GLN A CA 1
ATOM 744 C C . GLN A 1 97 ? -3.137 -9.772 1.711 1.00 92.44 97 GLN A C 1
ATOM 746 O O . GLN A 1 97 ? -2.419 -10.311 0.871 1.00 92.44 97 GLN A O 1
ATOM 751 N N . ARG A 1 98 ? -4.471 -9.757 1.581 1.00 94.12 98 ARG A N 1
ATOM 752 C CA . ARG A 1 98 ? -5.146 -10.260 0.373 1.00 94.12 98 ARG A CA 1
ATOM 753 C C . ARG A 1 98 ? -4.961 -9.325 -0.812 1.00 94.12 98 ARG A C 1
ATOM 755 O O . ARG A 1 98 ? -4.767 -9.805 -1.920 1.00 94.12 98 ARG A O 1
ATOM 762 N N . PHE A 1 99 ? -5.041 -8.018 -0.580 1.00 92.75 99 PHE A N 1
ATOM 763 C CA . PHE A 1 99 ? -4.874 -7.005 -1.612 1.00 92.75 99 PHE A CA 1
ATOM 764 C C . PHE A 1 99 ? -3.471 -7.079 -2.215 1.00 92.75 99 PHE A C 1
ATOM 766 O O . PHE A 1 99 ? -3.331 -7.209 -3.419 1.00 92.75 99 PHE A O 1
ATOM 773 N N . ILE A 1 100 ? -2.417 -7.045 -1.402 1.00 89.00 100 ILE A N 1
ATOM 774 C CA . ILE A 1 100 ? -1.033 -6.946 -1.887 1.00 89.00 100 ILE A CA 1
ATOM 775 C C . ILE A 1 100 ? -0.535 -8.197 -2.614 1.00 89.00 100 ILE A C 1
ATOM 777 O O . ILE A 1 100 ? 0.507 -8.133 -3.261 1.00 89.00 100 ILE A O 1
ATOM 781 N N . LYS A 1 101 ? -1.257 -9.323 -2.533 1.00 88.44 101 LYS A N 1
ATOM 782 C CA . LYS A 1 101 ? -0.957 -10.477 -3.378 1.00 88.44 101 LYS A CA 1
ATOM 783 C C . LYS A 1 101 ? -1.041 -10.041 -4.834 1.00 88.44 101 LYS A C 1
ATOM 785 O O . LYS A 1 101 ? -2.062 -9.526 -5.277 1.00 88.44 101 LYS A O 1
ATOM 790 N N . GLN A 1 102 ? 0.042 -10.253 -5.563 1.00 77.56 102 GLN A N 1
ATOM 791 C CA . GLN A 1 102 ? 0.115 -9.919 -6.970 1.00 77.56 102 GLN A CA 1
ATOM 792 C C . GLN A 1 102 ? 0.658 -11.093 -7.763 1.00 77.56 102 GLN A C 1
ATOM 794 O O . GLN A 1 102 ? 1.702 -11.649 -7.425 1.00 77.56 102 GLN A O 1
ATOM 799 N N . ASP A 1 103 ? -0.027 -11.396 -8.859 1.00 79.81 103 ASP A N 1
ATOM 800 C CA . ASP A 1 103 ? 0.507 -12.260 -9.895 1.00 79.81 103 ASP A CA 1
ATOM 801 C C . ASP A 1 103 ? 1.393 -11.410 -10.807 1.00 79.81 103 ASP A C 1
ATOM 803 O O . ASP A 1 103 ? 0.929 -10.506 -11.509 1.00 79.81 103 ASP A O 1
ATOM 807 N N . TYR A 1 104 ? 2.699 -11.661 -10.761 1.00 81.75 104 TYR A N 1
ATOM 808 C CA . TYR A 1 104 ? 3.641 -10.982 -11.635 1.00 81.75 104 TYR A CA 1
ATOM 809 C C . TYR A 1 104 ? 3.632 -11.627 -13.021 1.00 81.75 104 TYR A C 1
ATOM 811 O O . TYR A 1 104 ? 3.835 -12.826 -13.178 1.00 81.75 104 TYR A O 1
ATOM 819 N N . THR A 1 105 ? 3.465 -10.795 -14.044 1.00 88.62 105 THR A N 1
ATOM 820 C CA . THR A 1 105 ? 3.869 -11.130 -15.414 1.00 88.62 105 THR A CA 1
ATOM 821 C C . THR A 1 105 ? 5.367 -10.876 -15.591 1.00 88.62 105 THR A C 1
ATOM 823 O O . THR A 1 105 ? 5.932 -10.017 -14.908 1.00 88.62 105 THR A O 1
ATOM 826 N N . ASP A 1 106 ? 5.996 -11.502 -16.587 1.00 92.56 106 ASP A N 1
ATOM 827 C CA . ASP A 1 106 ? 7.403 -11.240 -16.942 1.00 92.56 106 ASP A CA 1
ATOM 828 C C . ASP A 1 106 ? 7.698 -9.757 -17.201 1.00 92.56 106 ASP A C 1
ATOM 830 O O . ASP A 1 106 ? 8.817 -9.278 -17.010 1.00 92.56 106 ASP A O 1
ATOM 834 N N . LYS A 1 107 ? 6.704 -9.006 -17.690 1.00 91.50 107 LYS A N 1
ATOM 835 C CA . LYS A 1 107 ? 6.840 -7.568 -17.934 1.00 91.50 107 LYS A CA 1
ATOM 836 C C . LYS A 1 107 ? 6.877 -6.792 -16.619 1.00 91.50 107 LYS A C 1
ATOM 838 O O . LYS A 1 107 ? 7.762 -5.965 -16.428 1.00 91.50 107 LYS A O 1
ATOM 843 N N . THR A 1 108 ? 5.929 -7.057 -15.723 1.00 90.50 108 THR A N 1
ATOM 844 C CA . THR A 1 108 ? 5.839 -6.372 -14.424 1.00 90.50 108 THR A CA 1
ATOM 845 C C . THR A 1 108 ? 6.990 -6.755 -13.499 1.00 90.50 108 THR A C 1
ATOM 847 O O . THR A 1 108 ? 7.505 -5.887 -12.807 1.00 90.50 108 THR A O 1
ATOM 850 N N . ALA A 1 109 ? 7.453 -8.010 -13.543 1.00 92.75 109 ALA A N 1
ATOM 851 C CA . ALA A 1 109 ? 8.617 -8.460 -12.783 1.00 92.75 109 ALA A CA 1
ATOM 852 C C . ALA A 1 109 ? 9.891 -7.712 -13.206 1.00 92.75 109 ALA A C 1
ATOM 854 O O . ALA A 1 109 ? 10.582 -7.148 -12.363 1.00 92.75 109 ALA A O 1
ATOM 855 N N . ARG A 1 110 ? 10.153 -7.612 -14.517 1.00 95.88 110 ARG A N 1
ATOM 856 C CA . ARG A 1 110 ? 11.308 -6.864 -15.043 1.00 95.88 110 ARG A CA 1
ATOM 857 C C . ARG A 1 110 ? 11.240 -5.370 -14.741 1.00 95.88 110 ARG A C 1
ATOM 859 O O . ARG A 1 110 ? 12.262 -4.763 -14.443 1.00 95.88 110 ARG A O 1
ATOM 866 N N . ALA A 1 111 ? 10.050 -4.770 -14.809 1.00 95.31 111 ALA A N 1
ATOM 867 C CA . ALA A 1 111 ? 9.873 -3.369 -14.430 1.00 95.31 111 ALA A CA 1
ATOM 868 C C . ALA A 1 111 ? 10.185 -3.144 -12.941 1.00 95.31 111 ALA A C 1
ATOM 870 O O . ALA A 1 111 ? 10.870 -2.179 -12.599 1.00 95.31 111 ALA A O 1
ATOM 871 N N . PHE A 1 112 ? 9.719 -4.048 -12.072 1.00 94.38 112 PHE A N 1
ATOM 872 C CA . PHE A 1 112 ? 9.996 -4.006 -10.637 1.00 94.38 112 PHE A CA 1
ATOM 873 C C . PHE A 1 112 ? 11.489 -4.161 -10.334 1.00 94.38 112 PHE A C 1
ATOM 875 O O . PHE A 1 112 ? 12.051 -3.349 -9.604 1.00 94.38 112 PHE A O 1
ATOM 882 N N . GLU A 1 113 ? 12.150 -5.138 -10.955 1.00 95.50 113 GLU A N 1
ATOM 883 C CA . GLU A 1 113 ? 13.593 -5.364 -10.829 1.00 95.50 113 GLU A CA 1
ATOM 884 C C . GLU A 1 113 ? 14.404 -4.136 -11.265 1.00 95.50 113 GLU A C 1
ATOM 886 O O . GLU A 1 113 ? 15.244 -3.640 -10.512 1.00 95.50 113 GLU A O 1
ATOM 891 N N . ALA A 1 114 ? 14.111 -3.590 -12.447 1.00 96.19 114 ALA A N 1
ATOM 892 C CA . ALA A 1 114 ? 14.803 -2.414 -12.960 1.00 96.19 114 ALA A CA 1
ATOM 893 C C . ALA A 1 114 ? 14.630 -1.199 -12.033 1.00 96.19 114 ALA A C 1
ATOM 895 O O . ALA A 1 114 ? 15.597 -0.485 -11.759 1.00 96.19 114 ALA A O 1
ATOM 896 N N . PHE A 1 115 ? 13.420 -0.976 -11.504 1.00 95.81 115 PHE A N 1
ATOM 897 C CA . PHE A 1 115 ? 13.189 0.076 -10.515 1.00 95.81 115 PHE A CA 1
ATOM 898 C C . PHE A 1 115 ? 13.956 -0.177 -9.211 1.00 95.81 115 PHE A C 1
ATOM 900 O O . PHE A 1 115 ? 14.566 0.749 -8.678 1.00 95.81 115 PHE A O 1
ATOM 907 N N . GLY A 1 116 ? 13.988 -1.424 -8.733 1.00 93.56 116 GLY A N 1
ATOM 908 C CA . GLY A 1 116 ? 14.763 -1.833 -7.562 1.00 93.56 116 GLY A CA 1
ATOM 909 C C . GLY A 1 116 ? 16.254 -1.515 -7.701 1.00 93.56 116 GLY A C 1
ATOM 910 O O . GLY A 1 116 ? 16.841 -0.927 -6.793 1.00 93.56 116 GLY A O 1
ATOM 911 N N . TYR A 1 117 ? 16.857 -1.797 -8.859 1.00 95.56 117 TYR A N 1
ATOM 912 C CA . TYR A 1 117 ? 18.242 -1.401 -9.134 1.00 95.56 117 TYR A CA 1
ATOM 913 C C . TYR A 1 117 ? 18.439 0.115 -9.083 1.00 95.56 117 TYR A C 1
ATOM 915 O O . TYR A 1 117 ? 19.370 0.588 -8.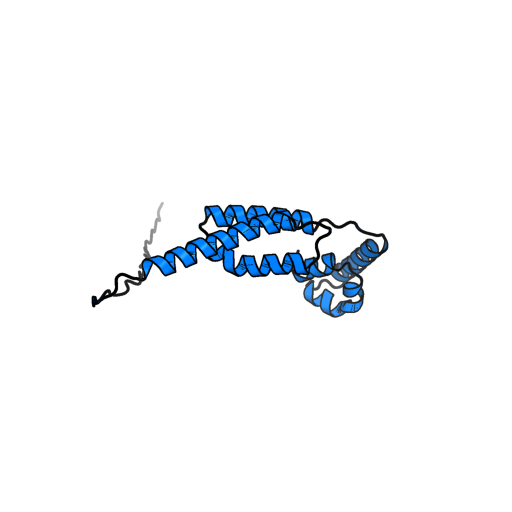433 1.00 95.56 117 TYR A O 1
ATOM 923 N N . ALA A 1 118 ? 17.530 0.893 -9.676 1.00 94.06 118 ALA A N 1
ATOM 924 C CA . ALA A 1 118 ? 17.621 2.351 -9.642 1.00 94.06 118 ALA A CA 1
ATOM 925 C C . ALA A 1 118 ? 17.533 2.928 -8.215 1.00 94.06 118 ALA A C 1
ATOM 927 O O . ALA A 1 118 ? 18.158 3.955 -7.929 1.00 94.06 118 ALA A O 1
ATOM 928 N N . VAL A 1 119 ? 16.780 2.276 -7.318 1.00 93.31 119 VAL A N 1
ATOM 929 C CA . VAL A 1 119 ? 16.737 2.613 -5.885 1.00 93.31 119 VAL A CA 1
ATOM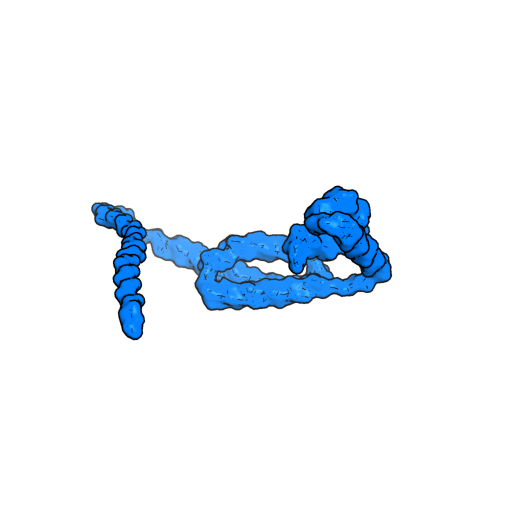 930 C C . VAL A 1 119 ? 18.089 2.337 -5.220 1.00 93.31 119 VAL A C 1
ATOM 932 O O . VAL A 1 119 ? 18.617 3.206 -4.524 1.00 93.31 119 VAL A O 1
ATOM 935 N N . LEU A 1 120 ? 18.676 1.163 -5.467 1.00 92.38 120 LEU A N 1
ATOM 936 C CA . LEU A 1 120 ? 19.962 0.763 -4.884 1.00 92.38 120 LEU A CA 1
ATOM 937 C C . LEU A 1 120 ? 21.130 1.640 -5.363 1.00 92.38 120 LEU A C 1
ATOM 939 O O . LEU A 1 120 ? 21.985 2.020 -4.562 1.00 92.38 120 LEU A O 1
ATOM 943 N N . GLU A 1 121 ? 21.162 1.991 -6.649 1.00 92.44 121 GLU A N 1
ATOM 944 C CA . GLU A 1 121 ? 22.233 2.794 -7.249 1.00 92.44 121 GLU A CA 1
ATOM 945 C C . GLU A 1 121 ? 22.258 4.231 -6.728 1.00 92.44 121 GLU A C 1
ATOM 947 O O . GLU A 1 121 ? 23.327 4.775 -6.442 1.00 92.44 121 GLU A O 1
ATOM 952 N N . GLN A 1 122 ? 21.087 4.858 -6.583 1.00 87.31 122 GLN A N 1
ATOM 953 C CA . GLN A 1 122 ? 21.020 6.269 -6.206 1.00 87.31 122 GLN A CA 1
ATOM 954 C C . GLN A 1 122 ? 21.367 6.511 -4.736 1.00 87.31 122 GLN A C 1
ATOM 956 O O . GLN A 1 122 ? 21.731 7.636 -4.399 1.00 87.31 122 GLN A O 1
ATOM 961 N N . LYS A 1 123 ? 21.271 5.496 -3.860 1.00 82.31 123 LYS A N 1
ATOM 962 C CA . LYS A 1 123 ? 21.454 5.639 -2.398 1.00 82.31 123 LYS A CA 1
ATOM 963 C C . LYS A 1 123 ? 20.656 6.822 -1.822 1.00 82.31 123 LYS A C 1
ATOM 965 O O . LYS A 1 123 ? 21.105 7.519 -0.912 1.00 82.31 123 LYS A O 1
ATOM 970 N N . GLN A 1 124 ? 19.490 7.083 -2.407 1.00 80.69 124 GLN A N 1
ATOM 971 C CA . GLN A 1 124 ? 18.589 8.171 -2.051 1.00 80.69 124 GLN A CA 1
ATOM 972 C C . GLN A 1 124 ? 17.321 7.615 -1.413 1.00 80.69 124 GLN A C 1
ATOM 974 O O . GLN A 1 124 ? 16.992 6.441 -1.559 1.00 80.69 124 GLN A O 1
ATOM 979 N N . ASP A 1 125 ? 16.591 8.496 -0.735 1.00 88.31 125 ASP A N 1
ATOM 980 C CA . ASP A 1 125 ? 15.240 8.211 -0.268 1.00 88.31 125 ASP A CA 1
ATOM 981 C C . ASP A 1 125 ? 14.327 7.776 -1.429 1.00 88.31 125 ASP A C 1
ATOM 983 O O . ASP A 1 125 ? 14.385 8.352 -2.523 1.00 88.31 125 ASP A O 1
ATOM 987 N N . LEU A 1 126 ? 13.460 6.791 -1.178 1.00 90.88 126 LEU A N 1
ATOM 988 C CA . LEU A 1 126 ? 12.562 6.214 -2.178 1.00 90.88 126 LEU A CA 1
ATOM 989 C C . LEU A 1 126 ? 11.723 7.286 -2.890 1.00 90.88 126 LEU A C 1
ATOM 991 O O . LEU A 1 126 ? 11.582 7.233 -4.113 1.00 90.88 126 LEU A O 1
ATOM 995 N N . LYS A 1 127 ? 11.240 8.315 -2.178 1.00 91.75 127 LYS A N 1
ATOM 996 C CA . LYS A 1 127 ? 10.442 9.396 -2.782 1.00 91.75 127 LYS A CA 1
ATOM 997 C C . LYS A 1 127 ? 11.250 10.188 -3.802 1.00 91.75 127 LYS A C 1
ATOM 999 O O . LYS A 1 127 ? 10.715 10.569 -4.843 1.00 91.75 127 LYS A O 1
ATOM 1004 N N . LYS A 1 128 ? 12.542 10.417 -3.542 1.00 92.69 128 LYS A N 1
ATOM 1005 C CA . LYS A 1 128 ? 13.435 11.096 -4.496 1.00 92.69 128 LYS A CA 1
ATOM 1006 C C . LYS A 1 128 ? 13.675 10.233 -5.726 1.00 92.69 128 LYS A C 1
ATOM 1008 O O . LYS A 1 128 ? 13.592 10.750 -6.837 1.00 92.69 128 LYS A O 1
ATOM 1013 N N . VAL A 1 129 ? 13.877 8.928 -5.541 1.00 93.75 129 VAL A N 1
ATOM 1014 C CA . VAL A 1 129 ? 14.044 7.985 -6.656 1.00 93.75 129 VAL A CA 1
ATOM 1015 C C . VAL A 1 129 ? 12.779 7.918 -7.512 1.00 93.75 129 VAL A C 1
ATOM 1017 O O . VAL A 1 129 ? 12.863 8.003 -8.732 1.00 93.75 129 VAL A O 1
ATOM 1020 N N . MET A 1 130 ? 11.592 7.857 -6.907 1.00 94.12 130 MET A N 1
ATOM 1021 C CA . MET A 1 130 ? 10.318 7.900 -7.639 1.00 94.12 130 MET A CA 1
ATOM 1022 C C . MET A 1 130 ? 10.169 9.187 -8.469 1.00 94.12 130 MET A C 1
ATOM 1024 O O . MET A 1 130 ? 9.632 9.160 -9.578 1.00 94.12 130 MET A O 1
ATOM 1028 N N . GLN A 1 131 ? 10.659 10.322 -7.957 1.00 93.62 131 GLN A N 1
ATOM 1029 C CA . GLN A 1 131 ? 10.627 11.608 -8.658 1.00 93.62 131 GLN A CA 1
ATOM 1030 C C . GLN A 1 131 ? 11.677 11.727 -9.770 1.00 93.62 131 GLN A C 1
ATOM 1032 O O . GLN A 1 131 ? 11.376 12.319 -10.810 1.00 93.62 131 GLN A O 1
ATOM 1037 N N . SER A 1 132 ? 12.886 11.196 -9.574 1.00 94.62 132 SER A N 1
ATOM 1038 C CA . SER A 1 132 ? 13.963 11.232 -10.572 1.00 94.62 132 SER A CA 1
ATOM 1039 C C . SER A 1 132 ? 13.756 10.182 -11.672 1.00 94.62 132 SER A C 1
ATOM 1041 O O . SER A 1 132 ? 14.011 10.453 -12.843 1.00 94.62 132 SER A O 1
ATOM 1043 N N . GLN A 1 133 ? 13.196 9.019 -11.325 1.00 95.44 133 GLN A N 1
ATOM 1044 C CA . GLN A 1 133 ? 12.968 7.868 -12.206 1.00 95.44 133 GLN A CA 1
ATOM 1045 C C . GLN A 1 133 ? 11.494 7.696 -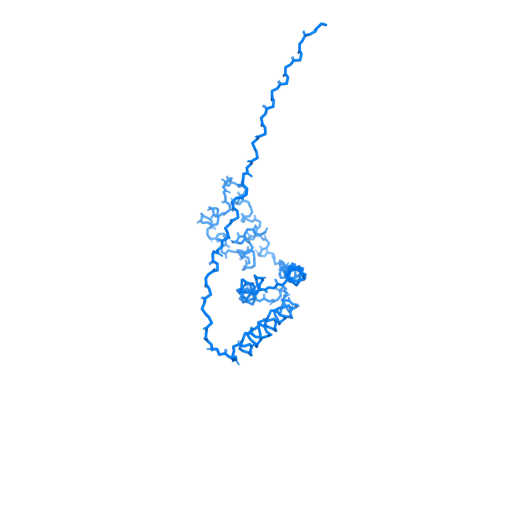12.596 1.00 95.44 133 GLN A C 1
ATOM 1047 O O . GLN A 1 133 ? 11.010 6.576 -12.747 1.00 95.44 133 GLN A O 1
ATOM 1052 N N . LYS A 1 134 ? 10.757 8.796 -12.813 1.00 95.50 134 LYS A N 1
ATOM 1053 C CA . LYS A 1 134 ? 9.312 8.770 -13.141 1.00 95.50 134 LYS A CA 1
ATOM 1054 C C . LYS A 1 134 ? 8.941 7.807 -14.268 1.00 95.50 134 LYS A C 1
ATOM 1056 O O . LYS A 1 134 ? 7.909 7.151 -14.200 1.00 95.50 134 LYS A O 1
ATOM 1061 N N . LYS A 1 135 ? 9.776 7.723 -15.310 1.00 96.00 135 LYS A N 1
ATOM 1062 C CA . LYS A 1 135 ? 9.540 6.818 -16.447 1.00 96.00 135 LYS A CA 1
ATOM 1063 C C . LYS A 1 135 ? 9.603 5.351 -16.037 1.00 96.00 135 LYS A C 1
ATOM 1065 O O . LYS A 1 135 ? 8.819 4.562 -16.544 1.00 96.00 135 LYS A O 1
ATOM 1070 N N . LEU A 1 136 ? 10.532 5.004 -15.153 1.00 95.06 136 LEU A N 1
ATOM 1071 C CA . LEU A 1 136 ? 10.704 3.648 -14.649 1.00 95.06 136 LEU A CA 1
ATOM 1072 C C . LEU A 1 136 ? 9.607 3.310 -13.637 1.00 95.06 136 LEU A C 1
ATOM 1074 O O . LEU A 1 136 ? 8.989 2.257 -13.725 1.00 95.06 136 LEU A O 1
ATOM 1078 N N . PHE A 1 137 ? 9.280 4.261 -12.760 1.00 96.12 137 PHE A N 1
ATOM 1079 C CA . PHE A 1 137 ? 8.168 4.145 -11.823 1.00 96.12 137 PHE A CA 1
ATOM 1080 C C . PHE A 1 137 ? 6.828 3.893 -12.536 1.00 96.12 137 PHE A C 1
ATOM 1082 O O . PHE A 1 137 ? 6.068 3.018 -12.137 1.00 96.12 137 PHE A O 1
ATOM 1089 N N . ALA A 1 138 ? 6.560 4.588 -13.646 1.00 95.88 138 ALA A N 1
ATOM 1090 C CA . ALA A 1 138 ? 5.337 4.404 -14.4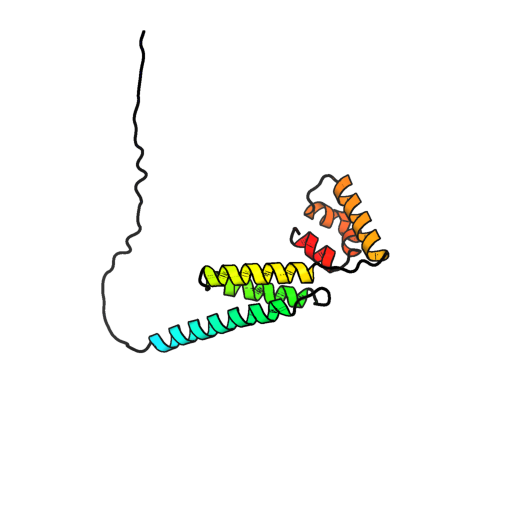30 1.00 95.88 138 ALA A CA 1
ATOM 1091 C C . ALA A 1 138 ? 5.232 3.035 -15.136 1.00 95.88 138 ALA A C 1
ATOM 1093 O O . ALA A 1 138 ? 4.157 2.688 -15.622 1.00 95.88 138 ALA A O 1
ATOM 1094 N N . GLN A 1 139 ? 6.325 2.265 -15.226 1.00 95.50 139 GLN A N 1
ATOM 1095 C CA . GLN A 1 139 ? 6.314 0.912 -15.801 1.00 95.50 139 GLN A CA 1
ATOM 1096 C C . GLN A 1 139 ? 5.917 -0.163 -14.789 1.00 95.50 139 GLN A C 1
ATOM 1098 O O . GLN A 1 139 ? 5.572 -1.276 -15.191 1.00 95.50 139 GLN A O 1
ATOM 1103 N N . LEU A 1 140 ? 5.975 0.159 -13.497 1.00 94.50 140 LEU A N 1
ATOM 1104 C CA . LEU A 1 140 ? 5.535 -0.727 -12.432 1.00 94.50 140 LEU A CA 1
ATOM 1105 C C . LEU A 1 140 ? 4.040 -1.019 -12.557 1.00 94.50 140 LEU A C 1
ATOM 1107 O O . LEU A 1 140 ? 3.277 -0.215 -13.104 1.00 94.50 140 LEU A O 1
ATOM 1111 N N . SER A 1 141 ? 3.603 -2.150 -12.003 1.00 92.25 141 SER A N 1
ATOM 1112 C CA . SER A 1 141 ? 2.169 -2.400 -11.885 1.00 92.25 141 SER A CA 1
ATOM 1113 C C . SER A 1 141 ? 1.509 -1.289 -11.047 1.00 92.25 141 SER A C 1
ATOM 1115 O O . SER A 1 141 ? 2.154 -0.731 -10.153 1.00 92.25 141 SER A O 1
ATOM 1117 N N . PRO A 1 142 ? 0.221 -0.970 -11.268 1.00 91.19 142 PRO A N 1
ATOM 1118 C CA . PRO A 1 142 ? -0.479 0.016 -10.444 1.00 91.19 142 PRO A CA 1
ATOM 1119 C C . PRO A 1 142 ? -0.386 -0.277 -8.938 1.00 91.19 142 PRO A C 1
ATOM 1121 O O . PRO A 1 142 ? -0.291 0.641 -8.128 1.00 91.19 142 PRO A O 1
ATOM 1124 N N . ARG A 1 143 ? -0.375 -1.559 -8.557 1.00 90.31 143 ARG A N 1
ATOM 1125 C CA . ARG A 1 143 ? -0.287 -1.998 -7.161 1.00 90.31 143 ARG A CA 1
ATOM 1126 C C . ARG A 1 143 ? 1.107 -1.769 -6.572 1.00 90.31 143 ARG A C 1
ATOM 1128 O O . ARG A 1 143 ? 1.196 -1.275 -5.455 1.00 90.31 143 ARG A O 1
ATOM 1135 N N . ASP A 1 144 ? 2.178 -2.049 -7.317 1.00 91.75 144 ASP A N 1
ATOM 1136 C CA . ASP A 1 144 ? 3.546 -1.727 -6.877 1.00 91.75 144 ASP A CA 1
ATOM 1137 C C . ASP A 1 144 ? 3.720 -0.206 -6.733 1.00 91.75 144 ASP A C 1
ATOM 1139 O O . ASP A 1 144 ? 4.298 0.263 -5.755 1.00 91.75 144 ASP A O 1
ATOM 1143 N N . GLN A 1 145 ? 3.166 0.581 -7.668 1.00 93.19 145 GLN A N 1
ATOM 1144 C CA . GLN A 1 145 ? 3.163 2.045 -7.561 1.00 93.19 145 GLN A CA 1
ATOM 1145 C C . GLN A 1 145 ? 2.461 2.502 -6.279 1.00 93.19 145 GLN A C 1
ATOM 1147 O O . GLN A 1 145 ? 3.000 3.333 -5.549 1.00 93.19 145 GLN A O 1
ATOM 1152 N N . TYR A 1 146 ? 1.289 1.930 -5.988 1.00 91.44 146 TYR A N 1
ATOM 1153 C CA . TYR A 1 146 ? 0.541 2.213 -4.768 1.00 91.44 146 TYR A CA 1
ATOM 1154 C C . TYR A 1 146 ? 1.354 1.879 -3.510 1.00 91.44 146 TYR A C 1
ATOM 1156 O O . TYR A 1 146 ? 1.439 2.713 -2.611 1.00 91.44 146 TYR A O 1
ATOM 1164 N N . LEU A 1 147 ? 1.977 0.698 -3.452 1.00 89.50 147 LEU A N 1
ATOM 1165 C CA . LEU A 1 147 ? 2.767 0.262 -2.297 1.00 89.50 147 LEU A CA 1
ATOM 1166 C C . LEU A 1 147 ? 3.951 1.188 -2.030 1.00 89.50 147 LEU A C 1
ATOM 1168 O O . LEU A 1 147 ? 4.119 1.667 -0.913 1.00 89.50 147 LEU A O 1
ATOM 1172 N N . LEU A 1 148 ? 4.722 1.510 -3.067 1.00 91.56 148 LEU A N 1
ATOM 1173 C CA . LEU A 1 148 ? 5.889 2.384 -2.941 1.00 91.56 148 LEU A CA 1
ATOM 1174 C C . LEU A 1 148 ? 5.504 3.821 -2.552 1.00 91.56 148 LEU A C 1
ATOM 1176 O O . LEU A 1 148 ? 6.254 4.489 -1.846 1.00 91.56 148 LEU A O 1
ATOM 1180 N N . GLN A 1 149 ? 4.329 4.302 -2.975 1.00 91.56 149 GLN A N 1
ATOM 1181 C CA . GLN A 1 149 ? 3.799 5.612 -2.570 1.00 91.56 149 GLN A CA 1
ATOM 1182 C C . GLN A 1 149 ? 3.366 5.671 -1.105 1.00 91.56 149 GLN A C 1
ATOM 1184 O O . GLN A 1 149 ? 3.425 6.745 -0.507 1.00 91.56 149 GLN A O 1
ATOM 1189 N N . HIS A 1 150 ? 2.935 4.542 -0.545 1.00 87.12 150 HIS A N 1
ATOM 1190 C CA . HIS A 1 150 ? 2.442 4.438 0.829 1.00 87.12 150 HIS A CA 1
ATOM 1191 C C . HIS A 1 150 ? 3.461 3.795 1.777 1.00 87.12 150 HIS A C 1
ATOM 1193 O O . HIS A 1 150 ? 3.088 3.377 2.866 1.00 87.12 150 HIS A O 1
ATOM 1199 N N . GLU A 1 151 ? 4.734 3.757 1.371 1.00 69.38 151 GLU A N 1
ATOM 1200 C CA . GLU A 1 151 ? 5.867 3.264 2.168 1.00 69.38 151 GLU A CA 1
ATOM 1201 C C . GLU A 1 151 ? 5.794 1.786 2.579 1.00 69.38 151 GLU A C 1
ATOM 1203 O O . GLU A 1 151 ? 6.549 1.399 3.463 1.00 69.38 151 GLU A O 1
ATOM 1208 N N . GLY A 1 152 ? 4.970 0.982 1.889 1.00 56.50 152 GLY A N 1
ATOM 1209 C CA . GLY A 1 152 ? 4.936 -0.487 1.972 1.00 56.50 152 GLY A CA 1
ATOM 1210 C C . GLY A 1 152 ? 5.125 -1.069 3.366 1.00 56.50 152 GLY A C 1
ATOM 1211 O O . GLY A 1 152 ? 6.251 -1.549 3.622 1.00 56.50 152 GLY A O 1
#

Secondary structure (DSSP, 8-state):
--------------------------------HHHHHHHHHHHHHHHHHHHHHHHH--TTS-HHHHHHHHHHHHHHGGGS-HHHHHHHHHHHHHHHHHHS-----HHHHHHHHHHHHHHHHHTS-HHHHHHHTHHHHTTS-HHHHHHHHTT-